Protein AF-A0A8R7UN06-F1 (afdb_monomer_lite)

Radius of gyration: 14.22 Å; chains: 1; bounding box: 36×30×31 Å

Foldseek 3Di:
DDDDWDWDWDDDPNDIDIDTDDDDPPDDCPVVVCVVVVVLCPDDDPPDDRDDDDDPDPPPDDDPCPDDDD

pLDDT: mean 73.37, std 17.08, range [36.56, 94.31]

Secondary structure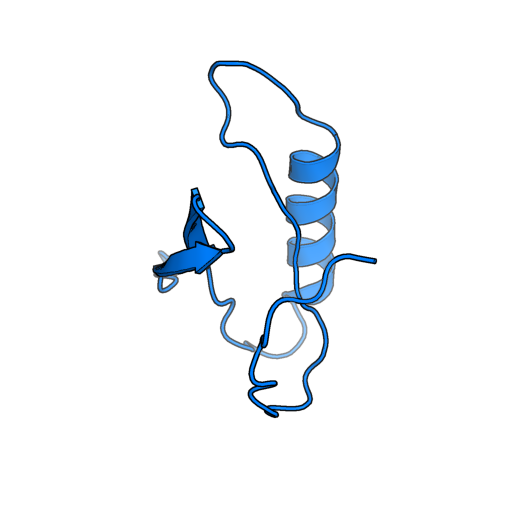 (DSSP, 8-state):
-----EEEEEEETTEEEEEEEPP--TTTHHHHHHHHHHHHHH---TTS----------------------

Structure (mmCIF, N/CA/C/O backbone):
data_AF-A0A8R7UN06-F1
#
_entry.id   AF-A0A8R7UN06-F1
#
loop_
_atom_site.group_PDB
_atom_site.id
_atom_site.type_symbol
_atom_site.label_atom_id
_atom_site.label_alt_id
_atom_site.label_comp_id
_atom_site.label_asym_id
_atom_site.label_entity_id
_atom_site.label_seq_id
_atom_site.pdbx_PDB_ins_code
_atom_site.Cartn_x
_atom_site.Cartn_y
_atom_site.Cartn_z
_atom_site.occupancy
_atom_site.B_iso_or_equiv
_atom_site.auth_seq_id
_atom_site.auth_comp_id
_atom_site.auth_asym_id
_atom_site.auth_atom_id
_atom_site.pdbx_PDB_model_num
ATOM 1 N N . MET A 1 1 ? 16.697 14.558 1.230 1.00 43.28 1 MET A N 1
ATOM 2 C CA . MET A 1 1 ? 16.329 14.155 -0.148 1.00 43.28 1 MET A CA 1
ATOM 3 C C . MET A 1 1 ? 14.895 13.623 -0.143 1.00 43.28 1 MET A C 1
ATOM 5 O O . MET A 1 1 ? 14.676 12.488 0.258 1.00 43.28 1 MET A O 1
ATOM 9 N N . ILE A 1 2 ? 13.900 14.447 -0.489 1.00 46.66 2 ILE A N 1
ATOM 10 C CA . ILE A 1 2 ? 12.487 14.026 -0.504 1.00 46.66 2 ILE A CA 1
ATOM 11 C C . ILE A 1 2 ? 12.221 13.310 -1.830 1.00 46.66 2 ILE A C 1
ATOM 13 O O . ILE A 1 2 ? 12.320 13.914 -2.896 1.00 46.66 2 ILE A O 1
ATOM 17 N N . ARG A 1 3 ? 11.903 12.015 -1.779 1.00 61.53 3 ARG A N 1
ATOM 18 C CA . ARG A 1 3 ? 11.536 11.241 -2.970 1.00 61.53 3 ARG A CA 1
ATOM 19 C C . ARG A 1 3 ? 10.080 11.528 -3.329 1.00 61.53 3 ARG A C 1
ATOM 21 O O . ARG A 1 3 ? 9.174 11.040 -2.659 1.00 61.53 3 ARG A O 1
ATOM 28 N N . LYS A 1 4 ? 9.852 12.318 -4.382 1.00 60.16 4 LYS A N 1
ATOM 29 C CA . LYS A 1 4 ? 8.521 12.457 -4.989 1.00 60.16 4 LYS A CA 1
ATOM 30 C C . LYS A 1 4 ? 8.184 11.163 -5.735 1.00 60.16 4 LYS A C 1
ATOM 32 O O . LYS A 1 4 ? 8.948 10.721 -6.587 1.00 60.16 4 LYS A O 1
ATOM 37 N N . LEU A 1 5 ? 7.050 10.562 -5.393 1.00 70.12 5 LEU A N 1
ATOM 38 C CA . LEU A 1 5 ? 6.468 9.423 -6.102 1.00 70.12 5 LEU A CA 1
ATOM 39 C C . LEU A 1 5 ? 5.199 9.900 -6.803 1.00 70.12 5 LEU A C 1
ATOM 41 O O . LEU A 1 5 ? 4.465 10.720 -6.253 1.00 70.12 5 LEU A O 1
ATOM 45 N N . VAL A 1 6 ? 4.949 9.393 -8.007 1.00 80.94 6 VAL A N 1
ATOM 46 C CA . VAL A 1 6 ? 3.755 9.753 -8.774 1.00 80.94 6 VAL A CA 1
ATOM 47 C C . VAL A 1 6 ? 2.589 8.881 -8.317 1.00 80.94 6 VAL A C 1
ATOM 49 O O . VAL A 1 6 ? 2.707 7.654 -8.232 1.00 80.94 6 VAL A O 1
ATOM 52 N N . ALA A 1 7 ? 1.468 9.531 -8.017 1.00 86.62 7 ALA A N 1
ATOM 53 C CA . ALA A 1 7 ? 0.189 8.886 -7.772 1.00 86.62 7 ALA A CA 1
ATOM 54 C C . ALA A 1 7 ? -0.741 9.152 -8.959 1.00 86.62 7 ALA A C 1
ATOM 56 O O . ALA A 1 7 ? -0.850 10.282 -9.432 1.00 86.62 7 ALA A O 1
ATOM 57 N N . TYR A 1 8 ? -1.410 8.104 -9.419 1.00 89.81 8 TYR A N 1
ATOM 58 C CA . TYR A 1 8 ? -2.366 8.136 -10.515 1.00 89.81 8 TYR A CA 1
ATOM 59 C C . TYR A 1 8 ? -3.763 7.874 -9.968 1.00 89.81 8 TYR A C 1
ATOM 61 O O . TYR A 1 8 ? -3.945 7.023 -9.097 1.00 89.81 8 TYR A O 1
ATOM 69 N N . LYS A 1 9 ? -4.757 8.584 -10.492 1.00 92.50 9 LYS A N 1
ATOM 70 C CA . LYS A 1 9 ? -6.171 8.312 -10.227 1.00 92.50 9 LYS A CA 1
ATOM 71 C C . LYS A 1 9 ? -6.669 7.284 -11.242 1.00 92.50 9 LYS A C 1
ATOM 73 O O . LYS A 1 9 ? -6.424 7.455 -12.432 1.00 92.50 9 LYS A O 1
ATOM 78 N N . ALA A 1 10 ? -7.369 6.249 -10.792 1.00 89.19 10 ALA A N 1
ATOM 79 C CA . ALA A 1 10 ? -7.935 5.22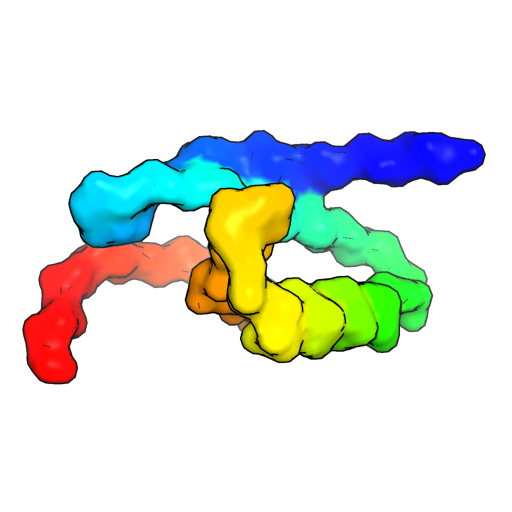0 -11.663 1.00 89.19 10 ALA A CA 1
ATOM 80 C C . ALA A 1 10 ? -9.317 4.759 -11.174 1.00 89.19 10 ALA A C 1
ATOM 82 O O . ALA A 1 10 ? -9.716 5.046 -10.044 1.00 89.19 10 ALA A O 1
ATOM 83 N N . MET A 1 11 ? -10.037 4.037 -12.033 1.00 91.69 11 MET A N 1
ATOM 84 C CA . MET A 1 11 ? -11.302 3.371 -11.713 1.00 91.69 11 MET A CA 1
ATOM 85 C C . MET A 1 11 ? -11.104 1.855 -11.775 1.00 91.69 11 MET A C 1
ATOM 87 O O . MET A 1 11 ? -10.542 1.349 -12.743 1.00 91.69 11 MET A O 1
ATOM 91 N N . VAL A 1 12 ? -11.560 1.136 -10.749 1.00 85.56 12 VAL A N 1
ATOM 92 C CA . VAL A 1 12 ? -11.565 -0.334 -10.692 1.00 85.56 12 VAL A CA 1
ATOM 93 C C . VAL A 1 12 ? -12.989 -0.777 -10.371 1.00 85.56 12 VAL A C 1
ATOM 95 O O . VAL A 1 12 ? -13.511 -0.507 -9.285 1.00 85.56 12 VAL A O 1
ATOM 98 N N . GLY A 1 13 ? -13.655 -1.406 -11.341 1.00 86.56 13 GLY A N 1
ATOM 99 C CA . GLY A 1 13 ? -15.100 -1.624 -11.282 1.00 86.56 13 GLY A CA 1
ATOM 100 C C . GLY A 1 13 ? -15.847 -0.290 -11.154 1.00 86.56 13 GLY A C 1
ATOM 101 O O . GLY A 1 13 ? -15.647 0.618 -11.955 1.00 86.56 13 GLY A O 1
ATOM 102 N N . LYS A 1 14 ? -16.681 -0.152 -10.114 1.00 89.25 14 LYS A N 1
ATOM 103 C CA . LYS A 1 14 ? -17.399 1.098 -9.786 1.00 89.25 14 LYS A CA 1
ATOM 104 C C . LYS A 1 14 ? -16.654 1.991 -8.778 1.00 89.25 14 LYS A C 1
ATOM 106 O O . LYS A 1 14 ? -17.174 3.034 -8.392 1.00 89.25 14 LYS A O 1
ATOM 111 N N . GLY A 1 15 ? -15.472 1.581 -8.313 1.00 89.12 15 GLY A N 1
ATOM 112 C CA . GLY A 1 15 ? -14.712 2.274 -7.271 1.00 89.12 15 GLY A CA 1
ATOM 113 C C . GLY A 1 15 ? -13.569 3.122 -7.826 1.00 89.12 15 GLY A C 1
ATOM 114 O O . GLY A 1 15 ? -12.889 2.727 -8.769 1.00 89.12 15 GLY A O 1
ATOM 115 N N . MET A 1 16 ? -13.326 4.273 -7.201 1.00 94.12 16 MET A N 1
ATOM 116 C CA . MET A 1 16 ? -12.190 5.145 -7.503 1.00 94.12 16 MET A CA 1
ATOM 117 C C . MET A 1 16 ? -10.988 4.769 -6.635 1.00 94.12 16 MET A C 1
ATOM 119 O O . MET A 1 16 ? -11.129 4.587 -5.425 1.00 94.12 16 MET A O 1
ATOM 123 N N . VAL A 1 17 ? -9.806 4.666 -7.240 1.00 92.81 17 VAL A N 1
ATOM 124 C CA . VAL A 1 17 ? -8.574 4.245 -6.560 1.00 92.81 17 VAL A CA 1
ATOM 125 C C . VAL A 1 17 ? -7.407 5.177 -6.874 1.00 92.81 17 VAL A C 1
ATOM 127 O O . VAL A 1 17 ? -7.368 5.830 -7.919 1.00 92.81 17 VAL A O 1
ATOM 130 N N . ALA A 1 18 ? -6.432 5.210 -5.966 1.00 92.69 18 ALA A N 1
ATOM 131 C CA . ALA A 1 18 ? -5.140 5.845 -6.182 1.00 92.69 18 ALA A CA 1
ATOM 132 C C . ALA A 1 18 ? -4.067 4.766 -6.369 1.00 92.69 18 ALA A C 1
ATOM 134 O O . ALA A 1 18 ? -3.896 3.898 -5.513 1.00 92.69 18 ALA A O 1
ATOM 135 N N . VAL A 1 19 ? -3.332 4.831 -7.476 1.00 88.75 19 VAL A N 1
ATOM 136 C CA . VAL A 1 19 ? -2.242 3.910 -7.806 1.00 88.75 19 VAL A CA 1
ATOM 137 C C . VAL A 1 19 ? -0.923 4.646 -7.651 1.00 88.75 19 VAL A C 1
ATOM 139 O O . VAL A 1 19 ? -0.665 5.629 -8.341 1.00 88.75 19 VAL A O 1
ATOM 142 N N . LYS A 1 20 ? -0.065 4.175 -6.749 1.00 85.12 20 LYS A N 1
ATOM 143 C CA . LYS A 1 20 ? 1.268 4.746 -6.541 1.00 85.12 20 LYS A CA 1
ATOM 144 C C . LYS A 1 20 ? 2.292 3.904 -7.292 1.00 85.12 20 LYS A C 1
ATOM 146 O O . LYS A 1 20 ? 2.519 2.752 -6.931 1.00 85.12 20 LYS A O 1
ATOM 151 N N . LYS A 1 21 ? 2.918 4.469 -8.329 1.00 78.38 21 LYS A N 1
ATOM 152 C CA . LYS A 1 21 ? 3.985 3.775 -9.063 1.00 78.38 21 LYS A CA 1
ATOM 153 C C . LYS A 1 21 ? 5.308 3.995 -8.344 1.00 78.38 21 LYS A C 1
ATOM 155 O O . LYS A 1 21 ? 5.753 5.132 -8.183 1.00 78.38 21 LYS A O 1
ATOM 160 N N . LEU A 1 22 ? 5.954 2.908 -7.940 1.00 73.69 22 LEU A N 1
ATOM 161 C CA . LEU A 1 22 ? 7.321 2.966 -7.441 1.00 73.69 22 LEU A CA 1
ATOM 162 C C . LEU A 1 22 ? 8.281 2.968 -8.631 1.00 73.69 22 LEU A C 1
ATOM 164 O O . LEU A 1 22 ? 8.255 2.064 -9.463 1.00 73.69 22 LEU A O 1
ATOM 168 N N . SER A 1 23 ? 9.102 4.011 -8.749 1.00 66.06 23 SER A N 1
ATOM 169 C CA . SER A 1 23 ? 10.164 4.049 -9.751 1.00 66.06 23 SER A CA 1
ATOM 170 C C . SER A 1 23 ? 11.281 3.080 -9.354 1.00 66.06 23 SER A C 1
ATOM 172 O O . SER A 1 23 ? 11.764 3.102 -8.219 1.00 66.06 23 SER A O 1
ATOM 174 N N . LYS A 1 24 ? 11.698 2.217 -10.293 1.00 59.28 24 LYS A N 1
ATOM 175 C CA . LYS A 1 24 ? 12.856 1.325 -10.134 1.00 59.28 24 LYS A CA 1
ATOM 176 C C . LYS A 1 24 ? 14.108 2.184 -9.950 1.00 59.28 24 LYS A C 1
ATOM 178 O O . LYS A 1 24 ? 14.698 2.648 -10.916 1.00 59.28 24 LYS A O 1
ATOM 183 N N . THR A 1 25 ? 14.510 2.398 -8.704 1.00 56.00 25 THR A 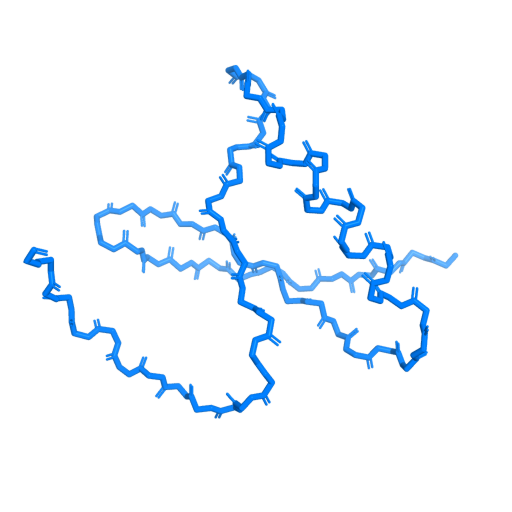N 1
ATOM 184 C CA . THR A 1 25 ? 15.896 2.758 -8.398 1.00 56.00 25 THR A CA 1
ATOM 185 C C . THR A 1 25 ? 16.543 1.471 -7.904 1.00 56.00 25 THR A C 1
ATOM 187 O O . THR A 1 25 ? 16.080 0.895 -6.919 1.00 56.00 25 THR A O 1
ATOM 190 N N . PHE A 1 26 ? 17.510 0.965 -8.666 1.00 48.66 26 PHE A N 1
ATOM 191 C CA . PHE A 1 26 ? 18.097 -0.368 -8.520 1.00 48.66 26 PHE A CA 1
ATOM 192 C C . PHE A 1 26 ? 18.493 -0.696 -7.061 1.00 48.66 26 PHE A C 1
ATOM 194 O O . PHE A 1 26 ? 19.078 0.125 -6.357 1.00 48.66 26 PHE A O 1
ATOM 201 N N . GLY A 1 27 ? 18.149 -1.906 -6.604 1.00 53.38 27 GLY A N 1
ATOM 202 C CA . GLY A 1 27 ? 18.787 -2.596 -5.471 1.00 53.38 27 GLY A CA 1
ATOM 203 C C . GLY A 1 27 ? 18.202 -2.410 -4.063 1.00 53.38 27 GLY A C 1
ATOM 204 O O . GLY A 1 27 ? 18.241 -3.348 -3.279 1.00 53.38 27 GLY A O 1
ATOM 205 N N . VAL A 1 28 ? 17.631 -1.252 -3.706 1.00 52.00 28 VAL A N 1
ATOM 206 C CA . VAL A 1 28 ? 17.292 -0.951 -2.284 1.00 52.00 28 VAL A CA 1
ATOM 207 C C . VAL A 1 28 ? 15.781 -0.975 -1.982 1.00 52.00 28 VAL A C 1
ATOM 209 O O . VAL A 1 28 ? 15.361 -0.949 -0.823 1.00 52.00 28 VAL A O 1
ATOM 212 N N . HIS A 1 29 ? 14.935 -1.014 -3.013 1.00 60.06 29 HIS A N 1
ATOM 213 C CA . HIS A 1 29 ? 13.497 -0.772 -2.865 1.00 60.06 29 HIS A CA 1
ATOM 214 C C . HIS A 1 29 ? 12.633 -2.000 -2.629 1.00 60.06 29 HIS A C 1
ATOM 216 O O . HIS A 1 29 ? 11.572 -1.834 -2.042 1.00 60.06 29 HIS A O 1
ATOM 222 N N . GLU A 1 30 ? 13.046 -3.195 -3.040 1.00 64.88 30 GLU A N 1
ATOM 223 C CA . GLU A 1 30 ? 12.168 -4.369 -2.962 1.00 64.88 30 GLU A CA 1
ATOM 224 C C . GLU A 1 30 ? 11.833 -4.708 -1.509 1.00 64.88 30 GLU A C 1
ATOM 226 O O . GLU A 1 30 ? 10.664 -4.765 -1.144 1.00 64.88 30 GLU A O 1
ATOM 231 N N . ASN A 1 31 ? 12.837 -4.777 -0.631 1.00 71.69 31 ASN A N 1
ATOM 232 C CA . ASN A 1 31 ? 12.599 -5.051 0.788 1.00 71.69 31 ASN A CA 1
ATOM 233 C C . ASN A 1 31 ? 11.799 -3.927 1.482 1.00 71.69 31 ASN A C 1
ATOM 235 O O . ASN A 1 31 ? 10.960 -4.188 2.339 1.00 71.69 31 ASN A O 1
ATOM 239 N N . LYS A 1 32 ? 12.015 -2.657 1.100 1.00 73.50 32 LYS A N 1
ATOM 240 C CA . LYS A 1 32 ? 11.231 -1.526 1.636 1.00 73.50 32 LYS A CA 1
ATOM 241 C C . LYS A 1 32 ? 9.784 -1.557 1.146 1.00 73.50 32 LYS A C 1
ATOM 243 O O . LYS A 1 32 ? 8.880 -1.291 1.927 1.00 73.50 32 LYS A O 1
ATOM 248 N N . PHE A 1 33 ? 9.574 -1.922 -0.115 1.00 76.44 33 PHE A N 1
ATOM 249 C CA . PHE A 1 33 ? 8.255 -2.093 -0.704 1.00 76.44 33 PHE A CA 1
ATOM 250 C C . PHE A 1 33 ? 7.482 -3.209 -0.012 1.00 76.44 33 PHE A C 1
ATOM 252 O O . PHE A 1 33 ? 6.366 -2.969 0.437 1.00 76.44 33 PHE A O 1
ATOM 259 N N . TYR A 1 34 ? 8.087 -4.389 0.143 1.00 79.62 34 TYR A N 1
ATOM 260 C CA . TYR A 1 34 ? 7.438 -5.505 0.825 1.00 79.62 34 TYR A CA 1
ATOM 261 C C . TYR A 1 34 ? 7.084 -5.161 2.271 1.00 79.62 34 TYR A C 1
ATOM 263 O O . TYR A 1 34 ? 5.967 -5.443 2.687 1.00 79.62 34 TYR A O 1
ATOM 271 N N . LYS A 1 35 ? 7.965 -4.471 3.007 1.00 82.06 35 LYS A N 1
ATOM 272 C CA . LYS A 1 35 ? 7.660 -4.004 4.370 1.00 82.06 35 LYS A CA 1
ATOM 273 C C . LYS A 1 35 ? 6.505 -3.000 4.416 1.00 82.06 35 LYS A C 1
ATOM 275 O O . LYS A 1 35 ? 5.629 -3.116 5.269 1.00 82.06 35 LYS A O 1
ATOM 280 N N . GLU A 1 36 ? 6.485 -2.016 3.515 1.00 80.44 36 GLU A N 1
ATOM 281 C CA . GLU A 1 36 ? 5.378 -1.051 3.433 1.00 80.44 36 GLU A CA 1
ATOM 282 C C . GLU A 1 36 ? 4.051 -1.747 3.094 1.00 80.44 36 GLU A C 1
ATOM 284 O O . GLU A 1 36 ? 3.036 -1.492 3.746 1.00 80.44 36 GLU A O 1
ATOM 289 N N . VAL A 1 37 ? 4.063 -2.658 2.116 1.00 83.19 37 VAL A N 1
ATOM 290 C CA . VAL A 1 37 ? 2.888 -3.441 1.710 1.00 83.19 37 VAL A CA 1
ATOM 291 C C . VAL A 1 37 ? 2.418 -4.353 2.838 1.00 83.19 37 VA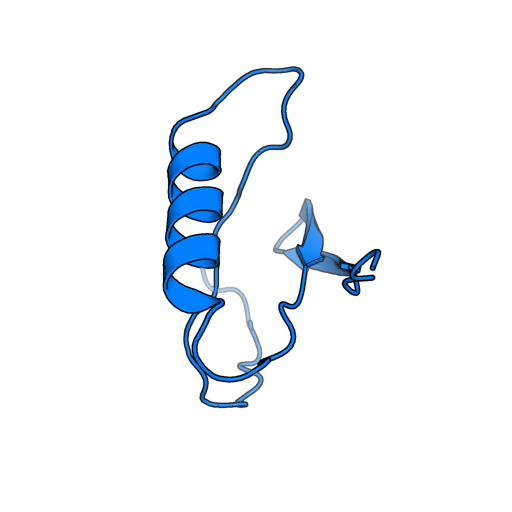L A C 1
ATOM 293 O O . VAL A 1 37 ? 1.227 -4.376 3.130 1.00 83.19 37 VAL A O 1
ATOM 296 N N . GLU A 1 38 ? 3.321 -5.058 3.517 1.00 86.12 38 GLU A N 1
ATOM 297 C CA . GLU A 1 38 ? 2.986 -5.951 4.628 1.00 86.12 38 GLU A CA 1
ATOM 298 C C . GLU A 1 38 ? 2.280 -5.195 5.762 1.00 86.12 38 GLU A C 1
ATOM 300 O O . GLU A 1 38 ? 1.237 -5.639 6.249 1.00 86.12 38 GLU A O 1
ATOM 305 N N . CYS A 1 39 ? 2.796 -4.024 6.149 1.00 85.19 39 CYS A N 1
ATOM 306 C CA . CYS A 1 39 ? 2.134 -3.161 7.128 1.00 85.19 39 CYS A CA 1
ATOM 307 C C . CYS A 1 39 ? 0.728 -2.758 6.666 1.00 85.19 39 CYS A C 1
ATOM 309 O O . CYS A 1 39 ? -0.240 -2.898 7.415 1.00 85.19 39 CYS A O 1
ATOM 311 N N . LEU A 1 40 ? 0.597 -2.292 5.424 1.00 84.69 40 LEU A N 1
ATOM 312 C CA . LEU A 1 40 ? -0.678 -1.843 4.867 1.00 84.69 40 LEU A CA 1
ATOM 313 C C . LEU A 1 40 ? -1.699 -2.977 4.683 1.00 84.69 40 LEU A C 1
ATOM 315 O O . LEU A 1 40 ? -2.900 -2.734 4.775 1.00 84.69 40 LEU A O 1
ATOM 319 N N . MET A 1 41 ? -1.247 -4.211 4.456 1.00 84.94 41 MET A N 1
ATOM 320 C CA . MET A 1 41 ? -2.114 -5.390 4.390 1.00 84.94 41 MET A CA 1
ATOM 321 C C . MET A 1 41 ? -2.694 -5.761 5.760 1.00 84.94 41 MET A C 1
ATOM 323 O O . MET A 1 41 ? -3.848 -6.192 5.840 1.00 84.94 41 MET A O 1
ATOM 327 N N . LYS A 1 42 ? -1.911 -5.597 6.834 1.00 87.19 42 LYS A N 1
ATOM 328 C CA . LYS A 1 42 ? -2.324 -5.938 8.207 1.00 87.19 42 LYS A CA 1
ATOM 329 C C . LYS A 1 42 ? -3.233 -4.875 8.822 1.00 87.19 42 LYS A C 1
ATOM 331 O O . LYS A 1 42 ? -4.155 -5.202 9.565 1.00 87.19 42 LYS A O 1
ATOM 336 N N . VAL A 1 43 ? -2.986 -3.602 8.521 1.00 86.75 43 VAL A N 1
ATOM 337 C CA . VAL A 1 43 ? -3.702 -2.490 9.149 1.00 86.75 43 VAL A CA 1
ATOM 338 C C . VAL A 1 43 ? -5.051 -2.248 8.469 1.00 86.75 43 VAL A C 1
ATOM 340 O O . VAL A 1 43 ? -5.128 -1.789 7.332 1.00 86.75 43 VAL A O 1
ATOM 343 N N . LYS A 1 44 ? -6.140 -2.499 9.202 1.00 8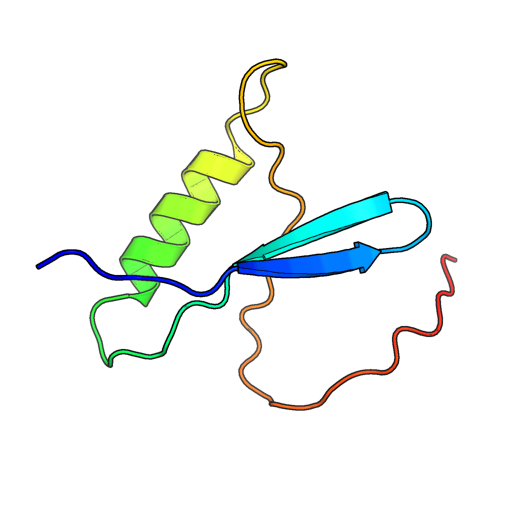7.12 44 LYS A N 1
ATOM 344 C CA . LYS A 1 44 ? -7.510 -2.169 8.786 1.00 87.12 44 LYS A CA 1
ATOM 345 C C . LYS A 1 44 ? -8.162 -1.291 9.845 1.00 87.12 44 LYS A C 1
ATOM 347 O O . LYS A 1 44 ? -8.493 -1.759 10.928 1.00 87.12 44 LYS A O 1
ATOM 352 N N . HIS A 1 45 ? -8.342 -0.010 9.536 1.00 92.50 45 HIS A N 1
ATOM 353 C CA . HIS A 1 45 ? -8.975 0.946 10.440 1.00 92.50 45 HIS A CA 1
ATOM 354 C C . HIS A 1 45 ? -9.710 2.033 9.651 1.00 92.50 45 HIS A C 1
ATOM 356 O O . HIS A 1 45 ? -9.266 2.416 8.573 1.00 92.50 45 HIS A O 1
ATOM 362 N N . LYS A 1 46 ? -10.800 2.581 10.205 1.00 92.81 46 LYS A N 1
ATOM 363 C CA . LYS A 1 46 ? -11.636 3.604 9.541 1.00 92.81 46 LYS A CA 1
ATOM 364 C C . LYS A 1 46 ? -10.895 4.898 9.169 1.00 92.81 46 LYS A C 1
ATOM 366 O O . LYS A 1 46 ? -11.309 5.590 8.251 1.00 92.81 46 LYS A O 1
ATOM 371 N N . ASN A 1 47 ? -9.795 5.197 9.863 1.00 94.31 47 ASN A N 1
ATOM 372 C CA . ASN A 1 47 ? -8.990 6.409 9.659 1.00 94.31 47 ASN A CA 1
ATOM 373 C C . ASN A 1 47 ? -7.681 6.149 8.893 1.00 94.31 47 ASN A C 1
ATOM 375 O O . ASN A 1 47 ? -6.833 7.034 8.820 1.00 94.31 47 ASN A O 1
ATOM 379 N N . ILE A 1 48 ? -7.469 4.933 8.385 1.00 89.69 48 ILE A N 1
ATOM 380 C CA . ILE A 1 48 ? -6.253 4.562 7.657 1.00 89.69 48 ILE A CA 1
ATOM 381 C C . ILE A 1 48 ? -6.654 4.161 6.245 1.00 89.69 48 ILE A C 1
ATOM 383 O O . ILE A 1 48 ? -7.681 3.518 6.031 1.00 89.69 48 ILE A O 1
ATOM 387 N N . VAL A 1 49 ? -5.842 4.564 5.269 1.00 89.19 49 VAL A N 1
ATOM 388 C CA . VAL A 1 49 ? -6.088 4.232 3.868 1.00 89.19 49 VAL A CA 1
ATOM 389 C C . VAL A 1 49 ? -6.174 2.720 3.695 1.00 89.19 49 VAL A C 1
ATOM 391 O O . VAL A 1 49 ? -5.283 1.973 4.099 1.00 89.19 49 VAL A O 1
ATOM 394 N N . ARG A 1 50 ? -7.265 2.258 3.084 1.00 88.88 50 ARG A N 1
ATOM 395 C CA . ARG A 1 50 ? -7.441 0.837 2.801 1.00 88.88 50 ARG A CA 1
ATOM 396 C C . ARG A 1 50 ? -6.576 0.453 1.611 1.00 88.88 50 ARG A C 1
ATOM 398 O O . ARG A 1 50 ? -6.839 0.875 0.485 1.00 88.88 50 ARG A O 1
ATOM 405 N N . PHE A 1 51 ? -5.585 -0.388 1.858 1.00 88.75 51 PHE A N 1
ATOM 406 C CA . PHE A 1 51 ? -4.817 -1.013 0.797 1.00 88.75 51 PHE A CA 1
ATOM 407 C C . PHE A 1 51 ? -5.656 -2.074 0.083 1.00 88.75 51 PHE A C 1
ATOM 409 O O . PHE A 1 51 ? -6.301 -2.902 0.726 1.00 88.75 51 PHE A O 1
ATOM 416 N N . LEU A 1 52 ? -5.682 -2.009 -1.248 1.00 87.94 52 LEU A N 1
ATOM 417 C CA . LEU A 1 52 ? -6.491 -2.903 -2.083 1.00 87.94 52 LEU A CA 1
ATOM 418 C C . LEU A 1 52 ? -5.661 -4.030 -2.705 1.00 87.94 52 LEU A C 1
ATOM 420 O O . LEU A 1 52 ? -6.187 -5.112 -2.931 1.00 87.94 52 LEU A O 1
ATOM 424 N N . GLY A 1 53 ? -4.378 -3.784 -2.974 1.00 86.06 53 GLY A N 1
ATOM 425 C CA . GLY A 1 53 ? -3.482 -4.741 -3.611 1.00 86.06 53 GLY A CA 1
ATOM 426 C C . GLY A 1 53 ? -2.290 -4.056 -4.274 1.00 86.06 53 GLY A C 1
ATOM 427 O O . GLY A 1 53 ? -2.201 -2.826 -4.312 1.00 86.06 53 GLY A O 1
ATOM 428 N N . TYR A 1 54 ? -1.374 -4.861 -4.805 1.00 85.25 54 TYR A N 1
ATOM 429 C CA . TYR A 1 54 ? -0.247 -4.401 -5.610 1.00 85.25 54 TYR A CA 1
ATOM 430 C C . TYR A 1 54 ? -0.050 -5.301 -6.828 1.00 85.25 54 TYR A C 1
ATOM 432 O O . TYR A 1 54 ? -0.486 -6.448 -6.840 1.00 85.25 54 TYR A O 1
ATOM 440 N N . CYS A 1 55 ? 0.641 -4.771 -7.834 1.00 79.38 55 CYS A N 1
ATOM 441 C CA . CYS A 1 55 ? 1.169 -5.543 -8.948 1.00 79.38 55 CYS A CA 1
ATOM 442 C C . CYS A 1 55 ? 2.698 -5.467 -8.890 1.00 79.38 55 CYS A C 1
ATOM 444 O O . CYS A 1 55 ? 3.259 -4.370 -8.943 1.00 79.38 55 CYS A O 1
ATOM 446 N N . SER A 1 56 ? 3.357 -6.614 -8.724 1.00 74.81 56 SER A N 1
ATOM 447 C CA . SER A 1 56 ? 4.818 -6.751 -8.792 1.00 74.81 56 SER A CA 1
ATOM 448 C C . SER A 1 56 ? 5.302 -7.318 -10.124 1.00 74.81 56 SER A C 1
ATOM 450 O O . SER A 1 56 ? 6.513 -7.406 -10.329 1.00 74.81 56 SER A O 1
ATOM 452 N N . ASP A 1 57 ? 4.390 -7.680 -11.034 1.00 69.06 57 ASP A N 1
ATOM 453 C CA . ASP A 1 57 ? 4.782 -8.153 -12.355 1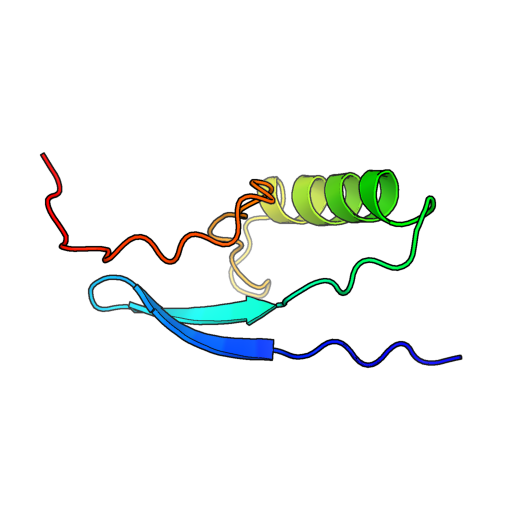.00 69.06 57 ASP A CA 1
ATOM 454 C C . ASP A 1 57 ? 5.401 -6.996 -13.153 1.00 69.06 57 ASP A C 1
ATOM 456 O O . ASP A 1 57 ? 4.863 -5.891 -13.252 1.00 69.06 57 ASP A O 1
ATOM 460 N N . THR A 1 58 ? 6.595 -7.253 -13.675 1.00 60.69 58 THR A N 1
ATOM 461 C CA . THR A 1 58 ? 7.410 -6.283 -14.413 1.00 60.69 58 THR A CA 1
ATOM 462 C C . THR A 1 58 ? 7.250 -6.417 -15.921 1.00 60.69 58 THR A C 1
ATOM 464 O O . THR A 1 58 ? 7.866 -5.654 -16.669 1.00 60.69 58 THR A O 1
ATOM 467 N N . GLN A 1 59 ? 6.395 -7.329 -16.386 1.00 56.31 59 GLN A N 1
ATOM 468 C CA . GLN A 1 59 ? 5.996 -7.373 -17.781 1.00 56.31 59 GLN A CA 1
ATOM 469 C C . GLN A 1 59 ? 5.089 -6.175 -18.056 1.00 56.31 59 GLN A C 1
ATOM 471 O O . GLN A 1 59 ? 3.941 -6.140 -17.630 1.00 56.31 59 GLN A O 1
ATOM 476 N N . GLY A 1 60 ? 5.613 -5.165 -18.754 1.00 51.44 60 GLY A N 1
ATOM 477 C CA . GLY A 1 60 ? 4.899 -3.951 -19.166 1.00 51.44 60 GLY A CA 1
ATOM 478 C C . GLY A 1 60 ? 3.779 -4.198 -20.181 1.00 51.44 60 GLY A C 1
ATOM 479 O O . GLY A 1 60 ? 3.665 -3.468 -21.160 1.00 51.44 60 GLY A O 1
ATOM 480 N N . ARG A 1 61 ? 2.970 -5.237 -19.979 1.00 49.31 61 ARG A N 1
ATOM 481 C CA . ARG A 1 61 ? 1.773 -5.521 -20.754 1.00 49.31 61 ARG A CA 1
ATOM 482 C C . ARG A 1 61 ? 0.608 -4.865 -20.026 1.00 49.31 61 ARG A C 1
ATOM 484 O O . ARG A 1 61 ? 0.236 -5.274 -18.930 1.00 49.31 61 ARG A O 1
ATOM 491 N N . ALA A 1 62 ? 0.045 -3.826 -20.630 1.00 51.72 62 ALA A N 1
ATOM 492 C CA . ALA A 1 62 ? -1.287 -3.383 -20.259 1.00 51.72 62 ALA A CA 1
ATOM 493 C C . ALA A 1 62 ? -2.249 -4.528 -20.601 1.00 51.72 62 ALA A C 1
ATOM 495 O O . ALA A 1 62 ? -2.475 -4.818 -21.773 1.00 51.72 62 ALA A O 1
ATOM 496 N N . ALA A 1 63 ? -2.758 -5.231 -19.592 1.00 51.28 63 ALA A N 1
ATOM 497 C CA . ALA A 1 63 ? -3.894 -6.113 -19.794 1.00 51.28 63 ALA A CA 1
ATOM 498 C C . ALA A 1 63 ? -5.147 -5.232 -19.854 1.00 51.28 63 ALA A C 1
ATOM 500 O O . ALA A 1 63 ? -5.396 -4.452 -18.932 1.00 51.28 63 ALA A O 1
ATOM 501 N N . ASN A 1 64 ? -5.926 -5.334 -20.934 1.00 52.16 64 ASN A N 1
ATOM 502 C CA . ASN A 1 64 ? -7.279 -4.792 -20.938 1.00 52.16 64 ASN A CA 1
ATOM 503 C C . ASN A 1 64 ? -8.067 -5.540 -19.858 1.00 52.16 64 ASN A C 1
ATOM 505 O O . ASN A 1 64 ? -8.367 -6.722 -20.010 1.00 52.16 64 ASN A O 1
ATOM 509 N N . CYS A 1 65 ? -8.377 -4.862 -18.753 1.00 50.59 65 CYS A N 1
ATOM 510 C CA . CYS A 1 65 ? -9.293 -5.377 -17.744 1.00 50.59 65 CYS A CA 1
ATOM 511 C C . CYS A 1 65 ? -10.723 -5.296 -18.290 1.00 50.59 65 CYS A C 1
ATOM 513 O O . CYS A 1 65 ? -11.505 -4.438 -17.879 1.00 50.59 65 CYS A O 1
ATOM 515 N N . GLU A 1 66 ? -11.074 -6.179 -19.221 1.00 47.00 66 GLU A N 1
ATOM 516 C CA . GLU A 1 66 ? -12.476 -6.490 -19.468 1.00 47.00 66 GLU A CA 1
ATOM 517 C C . GLU A 1 66 ? -12.970 -7.299 -18.274 1.00 47.00 66 GLU A C 1
ATOM 519 O O . GLU A 1 66 ? -12.636 -8.469 -18.088 1.00 47.00 66 GLU A O 1
ATOM 524 N N . GLY A 1 67 ? -13.697 -6.616 -17.392 1.00 54.06 67 GLY A N 1
ATOM 525 C CA . GLY A 1 67 ? -14.264 -7.219 -16.202 1.00 54.06 67 GLY A CA 1
ATOM 526 C C . GLY A 1 67 ? -15.133 -8.419 -16.560 1.00 54.06 67 GLY A C 1
ATOM 527 O O . GLY A 1 67 ? -16.234 -8.262 -17.078 1.00 54.06 67 GLY A O 1
ATOM 528 N N . LYS A 1 68 ? -14.675 -9.610 -16.186 1.00 36.56 68 LYS A N 1
ATOM 529 C CA . LYS A 1 68 ? -15.546 -10.734 -15.861 1.00 36.56 68 LYS A CA 1
ATOM 530 C C . LYS A 1 68 ? -15.141 -11.260 -14.495 1.00 36.56 68 LYS A C 1
ATOM 532 O O . LYS A 1 68 ? -14.138 -11.946 -14.349 1.00 36.56 68 LYS A O 1
ATOM 537 N N . PHE A 1 69 ? -15.934 -10.882 -13.498 1.00 41.66 69 PHE A N 1
ATOM 538 C CA . PHE A 1 69 ? -16.092 -11.702 -12.309 1.00 41.66 69 PHE A CA 1
ATOM 539 C C . PHE A 1 69 ? -16.872 -12.946 -12.742 1.00 41.66 69 PHE A C 1
ATOM 541 O O . PHE A 1 69 ? -17.973 -12.808 -13.282 1.00 41.66 69 PHE A O 1
ATOM 548 N N . VAL A 1 70 ? -16.287 -14.121 -12.531 1.00 36.91 70 VAL A N 1
ATOM 549 C CA . VAL A 1 70 ? -17.025 -15.373 -12.340 1.00 36.91 70 VAL A CA 1
ATOM 550 C C . VAL A 1 70 ? -16.659 -15.873 -10.956 1.00 36.91 70 VAL A C 1
ATOM 552 O O . VAL A 1 70 ? -15.445 -15.835 -10.650 1.00 36.91 70 VAL A O 1
#

InterPro domains:
  IPR001245 Serine-threonine/tyrosine-protein kinase, catalytic domain [PF07714] (13-59)
  IPR011009 Protein kinase-like domain superfamily [SSF56112] (7-59)

Organism: Triticum urartu (NCBI:txid4572)

Sequence (70 aa):
MIRKLVAYKAMVGKGMVAVKKLSKTFGVHENKFYKEVECLMKVKHKNIVRFLGYCSDTQGRAANCEGKFV